Protein AF-A0A3P5X2Y4-F1 (afdb_monomer_lite)

Sequence (66 aa):
MYSEEFGPPAMKYRHLPFEVTPKRARCWLRCMGEAFEEVGLDQTEAGQFFYSRLQQVAGAMINTMD

pLDDT: mean 96.08, std 3.27, range [80.0, 98.38]

Radius of gyration: 13.47 Å; chains: 1; bounding box: 30×23×31 Å

Structure (mmCIF, N/CA/C/O backbone):
data_AF-A0A3P5X2Y4-F1
#
_entry.id   AF-A0A3P5X2Y4-F1
#
loop_
_atom_site.group_PDB
_atom_site.id
_atom_site.type_symbol
_atom_site.label_atom_id
_atom_site.label_alt_id
_atom_site.label_comp_id
_atom_site.label_asym_id
_atom_site.label_entity_id
_atom_site.label_seq_id
_atom_site.pdbx_PDB_ins_code
_atom_site.Cartn_x
_atom_site.Cartn_y
_atom_site.Cartn_z
_atom_site.occupancy
_atom_site.B_iso_or_equiv
_atom_site.auth_seq_id
_atom_site.auth_comp_id
_atom_site.auth_asym_id
_atom_site.auth_atom_id
_atom_site.pdbx_PDB_model_num
ATOM 1 N N . MET A 1 1 ? 5.458 -11.794 13.903 1.00 80.69 1 MET A N 1
ATOM 2 C CA . MET A 1 1 ? 5.366 -10.489 13.194 1.00 80.69 1 MET A CA 1
ATOM 3 C C . MET A 1 1 ? 6.238 -10.525 11.943 1.00 80.69 1 MET A C 1
ATOM 5 O O . MET A 1 1 ? 7.245 -11.213 11.963 1.00 80.69 1 MET A O 1
ATOM 9 N N . TYR A 1 2 ? 5.901 -9.771 10.884 1.00 90.94 2 TYR A N 1
ATOM 10 C CA . TYR A 1 2 ? 6.594 -9.817 9.576 1.00 90.94 2 TYR A CA 1
ATOM 11 C C . TYR A 1 2 ? 8.131 -9.875 9.673 1.00 90.94 2 TYR A C 1
ATOM 13 O O . TYR A 1 2 ? 8.753 -10.723 9.045 1.00 90.94 2 TYR A O 1
ATOM 21 N N . SER A 1 3 ? 8.754 -9.009 10.481 1.00 91.81 3 SER A N 1
ATOM 22 C CA . SER A 1 3 ? 10.220 -8.935 10.575 1.00 91.81 3 SER A CA 1
ATOM 23 C C . SER A 1 3 ? 10.876 -10.152 11.232 1.00 91.81 3 SER A C 1
ATOM 25 O O . SER A 1 3 ? 12.038 -10.430 10.954 1.00 91.81 3 SER A O 1
ATOM 27 N N . GLU A 1 4 ? 10.156 -10.870 12.092 1.00 93.81 4 GLU A N 1
ATOM 28 C CA . GLU A 1 4 ? 10.646 -12.099 12.734 1.00 93.81 4 GLU A CA 1
ATOM 29 C C . GLU A 1 4 ? 10.696 -13.259 11.734 1.00 93.81 4 GLU A C 1
ATOM 31 O O . GLU A 1 4 ? 11.546 -14.135 11.843 1.00 93.81 4 GLU A O 1
ATOM 36 N N . GLU A 1 5 ? 9.804 -13.241 10.743 1.00 94.06 5 GLU A N 1
ATOM 37 C CA . GLU A 1 5 ? 9.657 -14.300 9.744 1.00 94.06 5 GLU A CA 1
ATOM 38 C C . GLU A 1 5 ? 10.455 -14.009 8.464 1.00 94.06 5 GLU A C 1
ATOM 40 O O . GLU A 1 5 ? 11.087 -14.896 7.897 1.00 94.06 5 GLU A O 1
ATOM 45 N N . PHE A 1 6 ? 10.471 -12.749 8.021 1.00 92.06 6 PHE A N 1
ATOM 46 C CA . PHE A 1 6 ? 11.021 -12.351 6.722 1.00 92.06 6 PHE A CA 1
ATOM 47 C C . PHE A 1 6 ? 12.239 -11.425 6.818 1.00 92.06 6 PHE A C 1
ATOM 49 O O . PHE A 1 6 ? 12.806 -11.055 5.783 1.00 92.06 6 PHE A O 1
ATOM 56 N N . GLY A 1 7 ? 12.654 -11.036 8.028 1.00 94.00 7 GLY A N 1
ATOM 57 C CA . GLY A 1 7 ? 13.744 -10.090 8.255 1.00 94.00 7 GLY A CA 1
ATOM 58 C C . GLY A 1 7 ? 13.367 -8.637 7.925 1.00 94.00 7 GLY A C 1
ATOM 59 O O . GLY A 1 7 ? 12.186 -8.283 7.877 1.00 94.00 7 GLY A O 1
ATOM 60 N N . PRO A 1 8 ? 14.357 -7.757 7.687 1.00 93.62 8 PRO A N 1
ATOM 61 C CA . PRO A 1 8 ? 14.107 -6.348 7.406 1.00 93.62 8 PRO A CA 1
ATOM 62 C C . PRO A 1 8 ? 13.115 -6.146 6.243 1.00 93.62 8 PRO A C 1
ATOM 64 O O . PRO A 1 8 ? 13.233 -6.824 5.212 1.00 93.62 8 PRO A O 1
ATOM 67 N N . PRO A 1 9 ? 12.163 -5.196 6.356 1.00 93.19 9 PRO A N 1
ATOM 68 C CA . PRO A 1 9 ? 11.147 -4.976 5.332 1.00 93.19 9 PRO A CA 1
ATOM 69 C C . PRO A 1 9 ? 11.735 -4.721 3.947 1.00 93.19 9 PRO A C 1
ATOM 71 O O . PRO A 1 9 ? 11.373 -5.422 3.006 1.00 93.19 9 PRO A O 1
ATOM 74 N N . ALA A 1 10 ? 12.658 -3.754 3.829 1.00 94.50 10 ALA A N 1
ATOM 75 C CA . ALA A 1 10 ? 13.323 -3.377 2.574 1.00 94.50 10 ALA A CA 1
ATOM 76 C C . ALA A 1 10 ? 12.366 -3.396 1.359 1.00 94.50 10 ALA A C 1
ATOM 78 O O . ALA A 1 10 ? 12.708 -3.892 0.285 1.00 94.50 10 ALA A O 1
ATOM 79 N N . MET A 1 11 ? 11.136 -2.893 1.550 1.00 95.56 11 MET A N 1
ATOM 80 C CA . MET A 1 11 ? 10.002 -3.237 0.683 1.00 95.56 11 MET A CA 1
ATOM 81 C C . MET A 1 11 ? 10.252 -2.861 -0.773 1.00 95.56 11 MET A C 1
ATOM 83 O O . MET A 1 11 ? 9.948 -3.658 -1.652 1.00 95.56 11 MET A O 1
ATOM 87 N N . LYS A 1 12 ? 10.887 -1.711 -1.037 1.00 94.62 12 LYS A N 1
ATOM 88 C CA . LYS A 1 12 ? 11.210 -1.289 -2.406 1.00 94.62 12 LYS A CA 1
ATOM 89 C C . LYS A 1 12 ? 12.050 -2.329 -3.148 1.00 94.62 12 LYS A C 1
ATOM 91 O O . LYS A 1 12 ? 11.743 -2.637 -4.291 1.00 94.62 12 LYS A O 1
ATOM 96 N N . TYR A 1 13 ? 13.058 -2.904 -2.490 1.00 96.44 13 TYR A N 1
ATOM 97 C CA . TYR A 1 13 ? 13.899 -3.947 -3.082 1.00 96.44 13 TYR A CA 1
ATOM 98 C C . TYR A 1 13 ? 13.081 -5.198 -3.418 1.00 96.44 13 TYR A C 1
ATOM 100 O O . TYR A 1 13 ? 13.204 -5.744 -4.508 1.00 96.44 13 TYR A O 1
ATOM 108 N N . ARG A 1 14 ? 12.173 -5.597 -2.519 1.00 96.00 14 ARG A N 1
ATOM 109 C CA . ARG A 1 14 ? 11.268 -6.737 -2.741 1.00 96.00 14 ARG A CA 1
ATOM 110 C C . ARG A 1 14 ? 10.262 -6.503 -3.874 1.00 96.00 14 ARG A C 1
ATOM 112 O O . ARG A 1 14 ? 9.785 -7.472 -4.449 1.00 96.00 14 ARG A O 1
ATOM 119 N N . HIS A 1 15 ? 9.962 -5.247 -4.207 1.00 97.00 15 HIS A N 1
ATOM 120 C CA . HIS A 1 15 ? 9.088 -4.885 -5.326 1.00 97.00 15 HIS A CA 1
ATOM 121 C C . HIS A 1 15 ? 9.831 -4.747 -6.666 1.00 97.00 15 HIS A C 1
ATOM 123 O O . HIS A 1 15 ? 9.171 -4.733 -7.696 1.00 97.00 15 HIS A O 1
ATOM 129 N N . LEU A 1 16 ? 11.173 -4.679 -6.696 1.00 96.88 16 LEU A N 1
ATOM 130 C CA . LEU A 1 16 ? 11.955 -4.556 -7.942 1.00 96.88 16 LEU A CA 1
ATOM 131 C C . LEU A 1 16 ? 11.701 -5.658 -8.988 1.00 96.88 16 LEU A C 1
ATOM 133 O O . LEU A 1 16 ? 11.714 -5.326 -10.170 1.00 96.88 16 LEU A O 1
ATOM 137 N N . PRO A 1 17 ? 11.456 -6.932 -8.621 1.00 97.69 17 PRO A N 1
ATOM 138 C CA . PRO A 1 17 ? 11.156 -7.977 -9.604 1.00 97.69 17 PRO A CA 1
ATOM 139 C C . PRO A 1 17 ? 9.827 -7.783 -10.348 1.00 97.69 17 PRO A C 1
ATOM 141 O O . PRO A 1 17 ? 9.580 -8.469 -11.337 1.00 97.69 17 PRO A O 1
ATOM 144 N N . PHE A 1 18 ? 8.960 -6.886 -9.872 1.00 97.12 18 PHE A N 1
ATOM 145 C CA . PHE A 1 18 ? 7.640 -6.645 -10.436 1.00 97.12 18 PHE A CA 1
ATOM 146 C C . PHE A 1 18 ? 7.556 -5.226 -10.980 1.00 97.12 18 PHE A C 1
ATOM 148 O O . PHE A 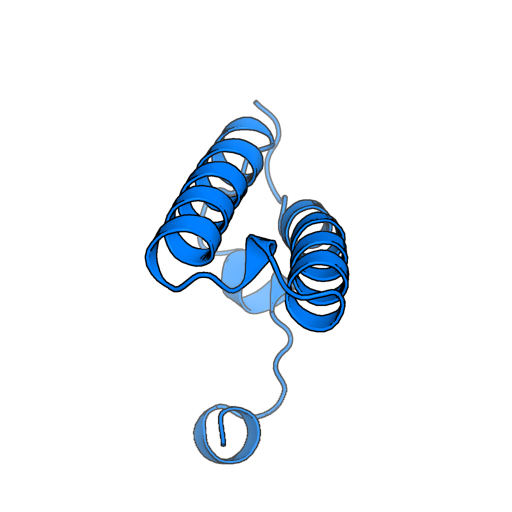1 18 ? 7.931 -4.266 -10.313 1.00 97.12 18 PHE A O 1
ATOM 155 N N . GLU A 1 19 ? 7.003 -5.072 -12.177 1.00 97.44 19 GLU A N 1
ATOM 156 C CA . GLU A 1 19 ? 6.748 -3.747 -12.729 1.00 97.44 19 GLU A CA 1
ATOM 157 C C . GLU A 1 19 ? 5.680 -3.023 -11.895 1.00 97.44 19 GLU A C 1
ATOM 159 O O . GLU A 1 19 ? 4.524 -3.461 -11.811 1.00 97.44 19 GLU A O 1
ATOM 164 N N . VAL A 1 20 ? 6.062 -1.891 -11.303 1.00 97.75 20 VAL A N 1
ATOM 165 C CA . VAL A 1 20 ? 5.171 -0.992 -10.569 1.00 97.75 20 VAL A CA 1
ATOM 166 C C . VAL A 1 20 ? 5.213 0.374 -11.240 1.00 97.75 20 VAL A C 1
ATOM 168 O O . VAL A 1 20 ? 6.104 1.184 -10.976 1.00 97.75 20 VAL A O 1
ATOM 171 N N . THR A 1 21 ? 4.233 0.622 -12.110 1.00 98.25 21 THR A N 1
ATOM 172 C CA . THR A 1 21 ? 4.041 1.921 -12.766 1.00 98.25 21 THR A CA 1
ATOM 173 C C . THR A 1 21 ? 3.152 2.855 -11.937 1.00 98.25 21 THR A C 1
ATOM 175 O O . THR A 1 21 ? 2.413 2.382 -11.059 1.00 98.25 21 THR A O 1
ATOM 178 N N . PRO A 1 22 ? 3.140 4.176 -12.213 1.00 97.94 22 PRO A N 1
ATOM 179 C CA . PRO A 1 22 ? 2.210 5.101 -11.570 1.00 97.94 22 PRO A CA 1
ATOM 180 C C . PRO A 1 22 ? 0.748 4.659 -11.699 1.00 97.94 22 PRO A C 1
ATOM 182 O O . PRO A 1 22 ? -0.023 4.789 -10.746 1.00 97.94 22 PRO A O 1
ATOM 185 N N . LYS A 1 23 ? 0.357 4.093 -12.850 1.00 98.00 23 LYS A N 1
ATOM 186 C CA . LYS A 1 23 ? -0.985 3.532 -13.050 1.00 98.00 23 LYS A CA 1
ATOM 187 C C . LYS A 1 23 ? -1.274 2.380 -12.087 1.00 98.00 23 LYS A C 1
ATOM 189 O O . LYS A 1 23 ? -2.316 2.395 -11.435 1.00 98.00 23 LYS A O 1
ATOM 194 N N . ARG A 1 24 ? -0.354 1.419 -11.952 1.00 97.75 24 ARG A N 1
ATOM 195 C CA . ARG A 1 24 ? -0.523 0.265 -11.049 1.00 97.75 24 ARG A CA 1
ATOM 196 C C . ARG A 1 24 ? -0.595 0.692 -9.582 1.00 97.75 24 ARG A C 1
ATOM 198 O O . ARG A 1 24 ? -1.461 0.205 -8.8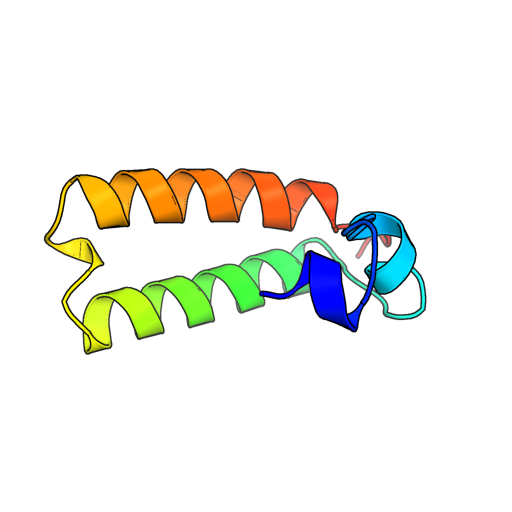60 1.00 97.75 24 ARG A O 1
ATOM 205 N N . ALA A 1 25 ? 0.236 1.649 -9.164 1.00 97.88 25 ALA A N 1
ATOM 206 C CA . ALA A 1 25 ? 0.209 2.194 -7.806 1.00 97.88 25 ALA A CA 1
ATOM 207 C C . ALA A 1 25 ? -1.144 2.854 -7.471 1.00 97.88 25 ALA A C 1
ATOM 209 O O . ALA A 1 25 ? -1.706 2.600 -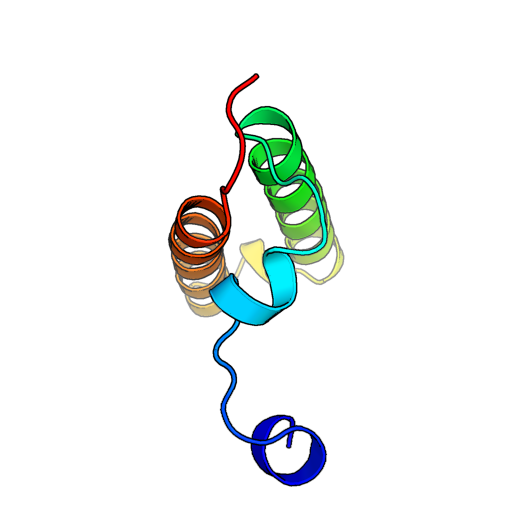6.406 1.00 97.88 25 ALA A O 1
ATOM 210 N N . ARG A 1 26 ? -1.718 3.636 -8.401 1.00 97.75 26 ARG A N 1
ATOM 211 C CA . ARG A 1 26 ? -3.067 4.215 -8.240 1.00 97.75 26 ARG A CA 1
ATOM 212 C C . ARG A 1 26 ? -4.155 3.145 -8.162 1.00 97.75 26 ARG A C 1
ATOM 214 O O . ARG A 1 26 ? -5.052 3.256 -7.333 1.00 97.75 26 ARG A O 1
ATOM 221 N N . CYS A 1 27 ? -4.080 2.107 -8.997 1.00 98.00 27 CYS A N 1
ATOM 222 C CA . CYS A 1 27 ? -5.031 0.995 -8.944 1.00 98.00 27 CYS A CA 1
ATOM 223 C C . CYS A 1 27 ? -4.968 0.251 -7.605 1.00 98.00 27 CYS A C 1
ATOM 225 O O . CYS A 1 27 ? -6.013 -0.053 -7.043 1.00 98.00 27 CYS A O 1
ATOM 227 N N . TRP A 1 28 ? -3.767 0.004 -7.079 1.00 98.06 28 TRP A N 1
ATOM 228 C CA . TRP A 1 28 ? -3.588 -0.621 -5.770 1.00 98.06 28 TRP A CA 1
ATOM 229 C C . TRP A 1 28 ? -4.151 0.244 -4.632 1.00 98.06 28 TRP A C 1
ATOM 231 O O . TRP A 1 28 ? -4.854 -0.276 -3.770 1.00 98.06 28 TRP A O 1
ATOM 241 N N . LEU A 1 29 ? -3.918 1.565 -4.660 1.00 98.00 29 LEU A N 1
ATOM 242 C CA . LEU A 1 29 ? -4.495 2.491 -3.676 1.00 98.00 29 LEU A CA 1
ATOM 243 C C . LEU A 1 29 ? -6.024 2.500 -3.712 1.00 98.00 29 LEU A C 1
ATOM 245 O O . LEU A 1 29 ? -6.642 2.503 -2.654 1.00 98.00 29 LEU A O 1
ATOM 249 N N . ARG A 1 30 ? -6.630 2.446 -4.905 1.00 98.25 30 ARG A N 1
ATOM 250 C CA . ARG A 1 30 ? -8.088 2.325 -5.043 1.00 98.25 30 ARG A CA 1
ATOM 251 C C . ARG A 1 30 ? -8.608 1.067 -4.343 1.00 98.25 30 ARG A C 1
ATOM 253 O O . ARG A 1 30 ? -9.517 1.181 -3.534 1.00 98.25 30 ARG A O 1
ATOM 260 N N . CYS A 1 31 ? -7.998 -0.096 -4.593 1.00 98.31 31 CYS A N 1
ATOM 261 C CA . CYS A 1 31 ? -8.399 -1.340 -3.927 1.00 98.31 31 CYS A CA 1
ATOM 262 C C . CYS A 1 31 ? -8.242 -1.258 -2.398 1.00 98.31 31 CYS A C 1
ATOM 264 O O . CYS A 1 31 ? -9.065 -1.793 -1.666 1.00 98.31 31 CYS A O 1
ATOM 266 N N . MET A 1 32 ? -7.196 -0.583 -1.905 1.00 97.94 32 MET A N 1
ATOM 267 C CA . MET A 1 32 ? -7.018 -0.357 -0.466 1.00 97.94 32 MET A CA 1
ATOM 268 C C . MET A 1 32 ? -8.092 0.570 0.113 1.00 97.94 32 MET A C 1
ATOM 270 O O . MET A 1 32 ? -8.561 0.318 1.214 1.00 97.94 32 MET A O 1
ATOM 274 N N . GLY A 1 33 ? -8.499 1.613 -0.616 1.00 97.62 33 GLY A N 1
ATOM 275 C CA . GLY A 1 33 ? -9.593 2.497 -0.206 1.00 97.62 33 GLY A CA 1
ATOM 276 C C . GLY A 1 33 ? -10.923 1.751 -0.099 1.00 97.62 33 GLY A C 1
ATOM 277 O O . GLY A 1 33 ? -11.560 1.799 0.945 1.00 97.62 33 GLY A O 1
ATOM 278 N N . GLU A 1 34 ? -11.269 0.975 -1.129 1.00 98.38 34 GLU A N 1
ATOM 279 C CA . GLU A 1 34 ? -12.468 0.120 -1.144 1.00 98.38 34 GLU A CA 1
ATOM 280 C C . GLU A 1 34 ? -12.473 -0.860 0.043 1.00 98.38 34 GLU A C 1
ATOM 282 O O . GLU A 1 34 ? -13.481 -1.009 0.728 1.00 98.38 34 GLU A O 1
ATOM 287 N N . ALA A 1 35 ? -11.323 -1.469 0.354 1.00 98.12 35 ALA A N 1
ATOM 288 C CA . ALA A 1 35 ? -11.197 -2.355 1.508 1.00 98.12 35 ALA A CA 1
ATOM 289 C C . ALA A 1 35 ? -11.370 -1.622 2.849 1.00 98.12 35 ALA A C 1
ATOM 291 O O . ALA A 1 35 ? -11.905 -2.205 3.787 1.00 98.12 35 ALA A O 1
ATOM 292 N N . PHE A 1 36 ? -10.920 -0.366 2.969 1.00 97.94 36 PHE A N 1
ATOM 293 C CA . PHE A 1 36 ? -11.104 0.429 4.190 1.00 97.94 36 PHE A CA 1
ATOM 294 C C . PHE A 1 36 ? -12.573 0.777 4.410 1.00 97.94 36 PHE A C 1
ATOM 296 O O . PHE A 1 36 ? -13.029 0.693 5.548 1.00 97.94 36 PHE A O 1
ATOM 303 N N . GLU A 1 37 ? -13.286 1.134 3.341 1.00 97.81 37 GLU A N 1
ATOM 304 C CA . GLU A 1 37 ? -14.729 1.388 3.366 1.00 97.81 37 GLU A CA 1
ATOM 305 C C . GLU A 1 37 ? -15.501 0.128 3.784 1.00 97.81 37 GLU A C 1
ATOM 307 O O . GLU A 1 37 ? -16.354 0.191 4.668 1.00 97.81 37 GLU A O 1
ATOM 312 N N . GLU A 1 38 ? -15.158 -1.036 3.217 1.00 98.19 38 GLU A N 1
ATOM 313 C CA . GLU A 1 38 ? -15.822 -2.313 3.520 1.00 98.19 38 GLU A CA 1
ATOM 314 C C . GLU A 1 38 ? -15.749 -2.679 5.010 1.00 98.19 38 GLU A C 1
ATOM 316 O O . GLU A 1 38 ? -16.719 -3.177 5.584 1.00 98.19 38 GLU A O 1
ATOM 321 N N . VAL A 1 39 ? -14.615 -2.402 5.657 1.00 97.44 39 VAL A N 1
ATOM 322 C CA . VAL A 1 39 ? -14.408 -2.707 7.082 1.00 97.44 39 VAL A CA 1
ATOM 323 C C . VAL A 1 39 ? -14.712 -1.524 8.013 1.00 97.44 39 VAL A C 1
ATOM 325 O O . VAL A 1 39 ? -14.535 -1.647 9.226 1.00 97.44 39 VAL A O 1
ATOM 328 N N . GLY A 1 40 ? -15.141 -0.378 7.472 1.00 97.12 40 GLY A N 1
ATOM 329 C CA . GLY A 1 40 ? -15.458 0.842 8.225 1.00 97.12 40 GLY A CA 1
ATOM 330 C C . GLY A 1 40 ? -14.249 1.569 8.830 1.00 97.12 40 GLY A C 1
ATOM 331 O O . GLY A 1 40 ? -14.402 2.351 9.770 1.00 97.12 40 GLY A O 1
ATOM 332 N N . LEU A 1 41 ? -13.033 1.310 8.339 1.00 96.38 41 LEU A N 1
ATOM 333 C CA . LEU A 1 41 ? -11.815 1.974 8.821 1.00 96.38 41 LEU A CA 1
ATOM 334 C C . LEU A 1 41 ? -11.724 3.429 8.356 1.00 96.38 41 LEU A C 1
ATOM 336 O O . LEU A 1 41 ? -11.175 4.265 9.075 1.00 96.38 41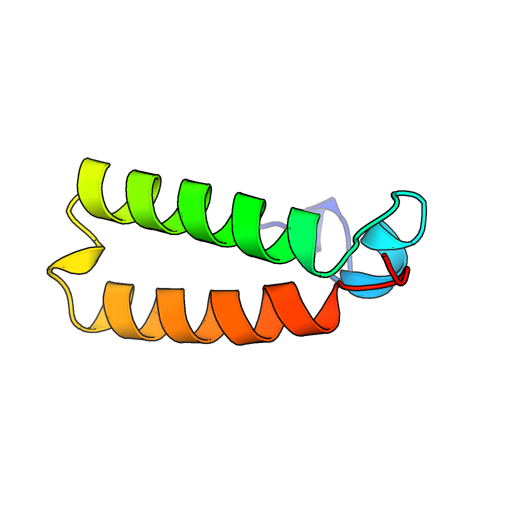 LEU A O 1
ATOM 340 N N . ASP A 1 42 ? -12.263 3.739 7.182 1.00 95.75 42 ASP A N 1
ATOM 341 C CA . ASP A 1 42 ? -12.336 5.082 6.595 1.00 95.75 42 ASP A CA 1
ATOM 342 C C . ASP A 1 42 ? -13.053 6.103 7.503 1.00 95.75 42 ASP A C 1
ATOM 344 O O . ASP A 1 42 ? -12.703 7.286 7.535 1.00 95.75 42 ASP A O 1
ATOM 348 N N . GLN A 1 43 ? -14.001 5.626 8.311 1.00 96.25 43 GLN A N 1
ATOM 349 C CA . GLN A 1 43 ? -14.767 6.429 9.268 1.00 96.25 43 GLN A CA 1
ATOM 350 C C . GLN A 1 43 ? -13.973 6.776 10.536 1.00 96.25 43 GLN A C 1
ATOM 352 O O . GLN A 1 43 ? -14.415 7.592 11.344 1.00 96.25 43 GLN A O 1
ATOM 357 N N . THR A 1 44 ? -12.799 6.172 10.727 1.00 97.62 44 THR A N 1
ATOM 358 C CA . THR A 1 44 ? -11.946 6.406 11.895 1.00 97.62 44 THR A CA 1
ATOM 359 C C . THR A 1 44 ? -10.803 7.362 11.558 1.00 97.62 44 THR A C 1
ATOM 361 O O . THR A 1 44 ? -10.188 7.268 10.495 1.00 97.62 44 THR A O 1
ATOM 364 N N . GLU A 1 45 ? -10.435 8.239 12.495 1.00 97.12 45 GLU A N 1
ATOM 365 C CA . GLU A 1 45 ? -9.265 9.120 12.329 1.00 97.12 45 GLU A CA 1
ATOM 366 C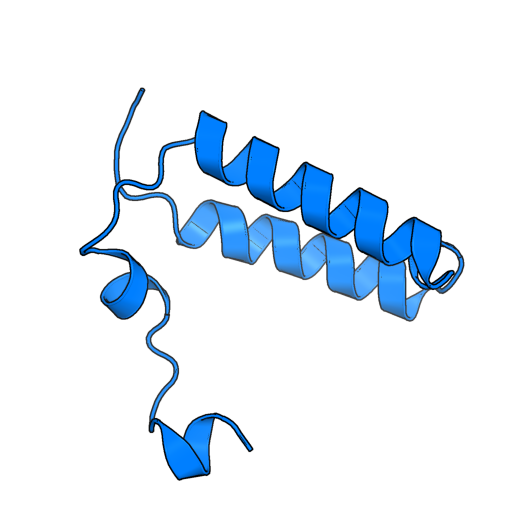 C . GLU A 1 45 ? -7.974 8.313 12.104 1.00 97.12 45 GLU A C 1
ATOM 368 O O . GLU A 1 45 ? -7.136 8.666 11.272 1.00 97.12 45 GLU A O 1
ATOM 373 N N . ALA A 1 46 ? -7.836 7.182 12.804 1.00 97.25 46 ALA A N 1
ATOM 374 C CA . ALA A 1 46 ? -6.705 6.273 12.652 1.00 97.25 46 ALA A CA 1
ATOM 375 C C . ALA A 1 46 ? -6.641 5.649 11.250 1.00 97.25 46 ALA A C 1
ATOM 377 O O . ALA A 1 46 ? -5.556 5.563 10.674 1.00 97.25 46 ALA A O 1
ATOM 378 N N . GLY A 1 47 ? -7.778 5.242 10.680 1.00 97.50 47 GLY A N 1
ATOM 379 C CA . GLY A 1 47 ? -7.848 4.706 9.323 1.00 97.50 47 GLY A CA 1
ATOM 380 C C . GLY A 1 47 ? -7.538 5.764 8.268 1.00 97.50 47 GLY A C 1
ATOM 381 O O . GLY A 1 47 ? -6.743 5.504 7.368 1.00 97.50 47 GLY A O 1
ATOM 382 N N . GLN A 1 48 ? -8.038 6.991 8.420 1.00 95.88 48 GLN A N 1
ATOM 383 C CA . GLN A 1 48 ? -7.679 8.103 7.528 1.00 95.88 48 GLN A CA 1
ATOM 384 C C . GLN A 1 48 ? -6.177 8.406 7.576 1.00 95.88 48 GLN A C 1
ATOM 386 O O . GLN A 1 48 ? -5.517 8.521 6.535 1.00 95.88 48 GLN A O 1
ATOM 391 N N . PHE A 1 49 ? -5.603 8.4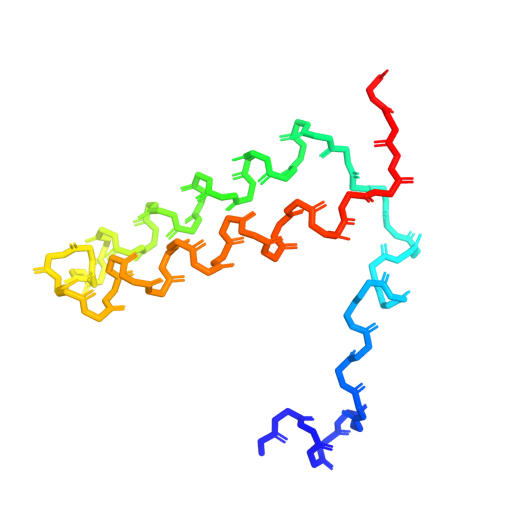62 8.782 1.00 97.38 49 PHE A N 1
ATOM 392 C CA . PHE A 1 49 ? -4.163 8.617 8.955 1.00 97.38 49 PHE A CA 1
ATOM 393 C C . PHE A 1 49 ? -3.401 7.459 8.305 1.00 97.38 49 PHE A C 1
ATOM 395 O O . PHE A 1 49 ? -2.452 7.691 7.554 1.00 97.38 49 PHE A O 1
ATOM 402 N N . PHE A 1 50 ? -3.830 6.218 8.525 1.00 97.50 50 PHE A N 1
ATOM 403 C CA . PHE A 1 50 ? -3.188 5.043 7.953 1.00 97.50 50 PHE A CA 1
ATOM 404 C C . PHE A 1 50 ? -3.239 5.046 6.418 1.00 97.50 50 PHE A C 1
ATOM 406 O O . PHE A 1 50 ? -2.209 4.836 5.774 1.00 97.50 50 PHE A O 1
ATOM 413 N N . TYR A 1 51 ? -4.375 5.402 5.818 1.00 97.44 51 TYR A N 1
ATOM 414 C CA . TYR A 1 51 ? -4.509 5.531 4.367 1.00 97.44 51 TYR A CA 1
ATOM 415 C C . TYR A 1 51 ? -3.560 6.595 3.790 1.00 97.44 51 TYR A C 1
ATOM 417 O O . TYR A 1 51 ? -2.897 6.356 2.777 1.00 97.44 51 TYR A O 1
ATOM 425 N N . SER A 1 52 ? -3.382 7.731 4.477 1.00 96.12 52 SER A N 1
ATOM 426 C CA . SER A 1 52 ? -2.404 8.759 4.075 1.00 96.12 52 SER A CA 1
ATOM 427 C C . SER A 1 52 ? -0.963 8.222 4.035 1.00 96.12 52 SER A C 1
ATOM 429 O O . SER A 1 52 ? -0.163 8.598 3.172 1.00 96.12 52 SER A O 1
ATOM 431 N N . ARG A 1 53 ? -0.622 7.286 4.933 1.00 97.19 53 ARG A N 1
ATOM 432 C CA . ARG A 1 53 ? 0.680 6.606 4.933 1.00 97.19 53 ARG A CA 1
ATOM 433 C C . ARG A 1 53 ? 0.797 5.644 3.757 1.00 97.19 53 ARG A C 1
ATOM 435 O O . ARG A 1 53 ? 1.856 5.606 3.130 1.00 97.19 53 ARG A O 1
ATOM 442 N N . LEU A 1 54 ? -0.271 4.917 3.417 1.00 96.94 54 LEU A N 1
ATOM 443 C CA . LEU A 1 54 ? -0.286 4.020 2.256 1.00 96.94 54 LEU A CA 1
ATOM 444 C C . LEU A 1 54 ? -0.024 4.774 0.948 1.00 96.94 54 LEU A C 1
ATOM 446 O O . LEU A 1 54 ? 0.712 4.267 0.107 1.00 96.94 54 LEU A O 1
ATOM 450 N N . GLN A 1 55 ? -0.533 6.001 0.799 1.00 96.12 55 GLN A N 1
ATOM 451 C CA . GLN A 1 55 ? -0.249 6.842 -0.373 1.00 96.12 55 GLN A CA 1
ATOM 452 C C . GLN A 1 55 ? 1.253 7.124 -0.537 1.00 96.12 55 GLN A C 1
ATOM 454 O O . GLN A 1 55 ? 1.795 6.996 -1.636 1.00 96.12 55 GLN A O 1
ATOM 459 N N . GLN A 1 56 ? 1.949 7.440 0.561 1.00 95.88 56 GLN A N 1
ATOM 460 C CA . GLN A 1 56 ? 3.402 7.660 0.549 1.00 95.88 56 GLN A CA 1
ATOM 461 C C . GLN A 1 56 ? 4.165 6.370 0.220 1.00 95.88 56 GLN A C 1
ATOM 463 O O . GLN A 1 56 ? 5.113 6.388 -0.567 1.00 95.88 56 GLN A O 1
ATOM 468 N N . VAL A 1 57 ? 3.734 5.240 0.791 1.00 95.75 57 VAL A N 1
ATOM 469 C CA . VAL A 1 57 ? 4.338 3.925 0.533 1.00 95.75 57 VAL A CA 1
ATOM 470 C C . VAL A 1 57 ? 4.168 3.528 -0.931 1.00 95.75 57 VAL A C 1
ATOM 472 O O . VAL A 1 57 ? 5.153 3.169 -1.570 1.00 95.75 57 VAL A O 1
ATOM 475 N N . ALA A 1 58 ? 2.959 3.647 -1.483 1.00 97.00 58 ALA A N 1
ATOM 476 C CA . ALA A 1 58 ? 2.671 3.310 -2.874 1.00 97.00 58 ALA A CA 1
ATOM 477 C C . ALA A 1 58 ? 3.551 4.112 -3.843 1.00 97.00 58 ALA A C 1
ATOM 479 O O . ALA A 1 58 ? 4.123 3.537 -4.768 1.00 97.00 58 ALA A O 1
ATOM 480 N N . GLY A 1 59 ? 3.734 5.413 -3.588 1.00 96.19 59 GLY A N 1
ATOM 481 C CA . GLY A 1 59 ? 4.641 6.255 -4.370 1.00 96.19 59 GLY A CA 1
ATOM 482 C C . GLY A 1 59 ? 6.099 5.786 -4.308 1.00 96.19 59 GLY A C 1
ATOM 483 O O . GLY A 1 59 ? 6.775 5.729 -5.332 1.00 96.19 59 GLY A O 1
ATOM 484 N N . ALA A 1 60 ? 6.580 5.380 -3.130 1.00 96.88 60 ALA A N 1
ATOM 485 C CA . ALA A 1 60 ? 7.951 4.897 -2.957 1.00 96.88 60 ALA A CA 1
ATOM 486 C C . ALA A 1 60 ? 8.231 3.553 -3.660 1.00 96.88 60 ALA A C 1
ATOM 488 O O . ALA A 1 60 ? 9.396 3.253 -3.945 1.00 96.88 60 ALA A O 1
ATOM 489 N N . MET A 1 61 ? 7.193 2.744 -3.915 1.00 97.88 61 MET A N 1
ATOM 490 C CA . MET A 1 61 ? 7.312 1.440 -4.581 1.00 97.88 61 MET A CA 1
ATOM 491 C C . MET A 1 61 ? 7.348 1.533 -6.114 1.00 97.88 61 MET A C 1
ATOM 493 O O . MET A 1 61 ? 7.724 0.550 -6.750 1.00 97.88 61 MET A O 1
ATOM 497 N N . ILE A 1 62 ? 7.001 2.682 -6.712 1.00 97.69 62 ILE A N 1
ATOM 498 C CA . ILE A 1 62 ? 7.077 2.885 -8.168 1.00 97.69 62 ILE A CA 1
ATOM 499 C C . ILE A 1 62 ? 8.525 2.690 -8.635 1.00 97.69 62 ILE A C 1
ATOM 501 O O . ILE A 1 62 ? 9.463 3.281 -8.087 1.00 97.69 62 ILE A O 1
ATOM 505 N N . ASN A 1 63 ? 8.701 1.846 -9.650 1.00 97.62 63 ASN A N 1
ATOM 506 C CA . ASN A 1 63 ? 10.012 1.464 -10.178 1.00 97.62 63 ASN A CA 1
ATOM 507 C C . ASN A 1 63 ? 10.106 1.517 -11.712 1.00 97.62 63 ASN A C 1
ATOM 509 O O . ASN A 1 63 ? 11.200 1.359 -12.243 1.00 97.62 63 ASN A O 1
ATOM 513 N N . THR A 1 64 ? 8.991 1.765 -12.406 1.00 97.06 64 THR A N 1
ATOM 514 C CA . THR A 1 64 ? 8.900 1.798 -13.872 1.00 97.06 64 THR A CA 1
ATOM 515 C C . THR A 1 64 ? 7.990 2.953 -14.305 1.00 97.06 64 THR A C 1
ATOM 517 O O . THR A 1 64 ? 7.017 3.250 -13.613 1.00 97.06 64 THR A O 1
ATOM 520 N N . MET A 1 65 ? 8.300 3.627 -15.416 1.00 93.00 65 MET A N 1
ATOM 521 C CA . MET A 1 65 ? 7.443 4.674 -16.001 1.00 93.00 65 MET A CA 1
ATOM 522 C C . MET A 1 65 ? 6.416 4.059 -16.966 1.00 93.00 65 MET A C 1
ATOM 524 O O . MET A 1 65 ? 6.664 2.976 -17.488 1.00 93.00 65 MET A O 1
ATOM 528 N N . ASP A 1 66 ? 5.273 4.731 -17.158 1.00 80.00 66 ASP A N 1
ATOM 529 C CA . ASP A 1 66 ? 4.243 4.323 -18.135 1.00 80.00 66 ASP A CA 1
ATOM 530 C C . ASP A 1 66 ? 4.707 4.546 -19.591 1.00 80.00 66 ASP A C 1
ATOM 532 O O . ASP A 1 66 ? 5.464 5.520 -19.828 1.00 80.00 66 ASP A O 1
#

Secondary structure (DSSP, 8-state):
-HHHHH-S--HHHHHTTS---HHHHHHHHHHHHHHHHHTT-TTSHHHHHHHHHHHHHHHHH--S--

InterPro domains:
  IPR001486 Truncated hemoglobin [PF01152] (1-61)
  IPR009050 Globin-like superfamily [SSF46458] (1-64)
  IPR012292 Globin/Protoglobin [G3DSA:1.10.490.10] (1-66)

Organism: NCBI:txid2483811

Foldseek 3Di:
DCCVPPNDCVPLVVLVVDAQEPVNLVVVLVVVVVVCVVVVVCVDPVSVVVSVVSNVVSVSNHDDYD